Protein AF-A0A9D7FID3-F1 (afdb_monomer_lite)

pLDDT: mean 90.49, std 10.12, range [33.72, 97.88]

Structure (mmCIF, N/CA/C/O backbone):
data_AF-A0A9D7FID3-F1
#
_entry.id   AF-A0A9D7FID3-F1
#
loop_
_atom_site.group_PDB
_atom_site.id
_atom_site.type_symbol
_atom_site.label_atom_id
_atom_site.label_alt_id
_atom_site.label_comp_id
_atom_site.label_asym_id
_atom_site.label_entity_id
_atom_site.label_seq_id
_atom_site.pdbx_PDB_ins_code
_atom_site.Cartn_x
_atom_site.Cartn_y
_atom_site.Cartn_z
_atom_site.occupancy
_atom_site.B_iso_or_equiv
_atom_site.auth_seq_id
_atom_site.auth_comp_id
_atom_site.auth_asym_id
_atom_site.auth_atom_id
_atom_site.pdbx_PDB_model_num
ATOM 1 N N . MET A 1 1 ? -19.907 1.176 6.937 1.00 88.19 1 MET A N 1
ATOM 2 C CA . MET A 1 1 ? -20.546 1.344 8.268 1.00 88.19 1 MET A CA 1
ATOM 3 C C . MET A 1 1 ? -19.634 0.791 9.356 1.00 88.19 1 MET A C 1
ATOM 5 O O . MET A 1 1 ? -18.868 -0.119 9.067 1.00 88.19 1 MET A O 1
ATOM 9 N N . ILE A 1 2 ? -19.713 1.318 10.584 1.00 93.88 2 ILE A N 1
ATOM 10 C CA . ILE A 1 2 ? -18.870 0.913 11.726 1.00 93.88 2 ILE A CA 1
ATOM 11 C C . ILE A 1 2 ? -19.769 0.396 12.854 1.00 93.88 2 ILE A C 1
ATOM 13 O O . ILE A 1 2 ? -20.815 0.978 13.134 1.00 93.88 2 ILE A O 1
ATOM 17 N N . ARG A 1 3 ? -19.373 -0.697 13.516 1.00 94.25 3 ARG A N 1
ATOM 18 C CA . ARG A 1 3 ? -20.108 -1.237 14.672 1.00 94.25 3 ARG A CA 1
ATOM 19 C C . ARG A 1 3 ? -20.071 -0.240 15.835 1.00 94.25 3 ARG A C 1
ATOM 21 O O . ARG A 1 3 ? -18.999 0.238 16.194 1.00 94.25 3 ARG A O 1
ATOM 28 N N . SER A 1 4 ? -21.208 -0.007 16.496 1.00 95.75 4 SER A N 1
ATOM 29 C CA . SER A 1 4 ? -21.293 0.923 17.642 1.00 95.75 4 SER A CA 1
ATOM 30 C C . SER A 1 4 ? -20.294 0.589 18.763 1.00 95.75 4 SER A C 1
ATOM 32 O O . SER A 1 4 ? -19.683 1.487 19.338 1.00 95.75 4 SER A O 1
ATOM 34 N N . ALA A 1 5 ? -20.051 -0.699 19.025 1.00 96.81 5 ALA A N 1
ATOM 35 C CA . ALA A 1 5 ? -19.061 -1.135 20.011 1.00 96.81 5 ALA A CA 1
ATOM 36 C C . ALA A 1 5 ? -17.635 -0.650 19.686 1.00 96.81 5 ALA A C 1
ATOM 38 O O . ALA A 1 5 ? -16.919 -0.227 20.588 1.00 96.81 5 ALA A O 1
ATOM 39 N N . VAL A 1 6 ? -17.244 -0.643 18.405 1.00 96.62 6 VAL A N 1
ATOM 40 C CA . VAL A 1 6 ? -15.930 -0.149 17.950 1.00 96.62 6 VAL A CA 1
ATOM 41 C C . VAL A 1 6 ? -15.841 1.367 18.126 1.00 96.62 6 VAL A C 1
ATOM 43 O O . VAL A 1 6 ? -14.834 1.869 18.619 1.00 96.62 6 VAL A O 1
ATOM 46 N N . VAL A 1 7 ? -16.920 2.091 17.804 1.00 95.94 7 VAL A N 1
ATOM 47 C CA . VAL A 1 7 ? -17.001 3.548 18.015 1.00 95.94 7 VAL A CA 1
ATOM 48 C C . VAL A 1 7 ? -16.785 3.898 19.488 1.00 95.94 7 VAL A C 1
ATOM 50 O O . VAL A 1 7 ? -15.997 4.790 19.792 1.00 95.94 7 VAL A O 1
ATOM 53 N N . LYS A 1 8 ? -17.441 3.175 20.404 1.00 95.81 8 LYS A N 1
ATOM 54 C CA . LYS A 1 8 ? -17.299 3.382 21.853 1.00 95.81 8 LYS A CA 1
ATOM 55 C C . LYS A 1 8 ? -15.904 3.001 22.355 1.00 95.81 8 LYS A C 1
ATOM 57 O O . LYS A 1 8 ? -15.289 3.791 23.059 1.00 95.81 8 LYS A O 1
ATOM 62 N N . LYS A 1 9 ? -15.390 1.833 21.949 1.00 96.12 9 LYS A N 1
ATOM 63 C CA . LYS A 1 9 ? -14.077 1.300 22.360 1.00 96.12 9 LYS A CA 1
ATOM 64 C C . LYS A 1 9 ? -12.930 2.277 22.097 1.00 96.12 9 LYS A C 1
ATOM 66 O O . LYS A 1 9 ? -12.077 2.444 22.958 1.00 96.12 9 LYS A O 1
ATOM 71 N N . TYR A 1 10 ? -12.912 2.915 20.926 1.00 95.12 10 TYR A N 1
ATOM 72 C CA . TYR A 1 10 ? -11.834 3.832 20.531 1.00 95.12 10 TYR A CA 1
ATOM 73 C C . TYR A 1 10 ? -12.188 5.315 20.686 1.00 95.12 10 TYR A C 1
ATOM 75 O O . TYR A 1 10 ? -11.435 6.155 20.198 1.00 95.12 10 TYR A O 1
ATOM 83 N N . ASN A 1 11 ? -13.339 5.638 21.292 1.00 94.75 11 ASN A N 1
ATOM 84 C CA . ASN A 1 11 ? -13.923 6.984 21.289 1.00 94.75 11 ASN A CA 1
ATOM 85 C C . ASN A 1 11 ? -13.810 7.657 19.906 1.00 94.75 11 ASN A C 1
ATOM 87 O O . ASN A 1 11 ? -13.231 8.728 19.738 1.00 94.75 11 ASN A O 1
ATOM 91 N N . LEU A 1 12 ? -14.292 6.953 18.884 1.00 94.75 12 LEU A N 1
ATOM 92 C CA . LEU A 1 12 ? -13.936 7.229 17.501 1.00 94.75 12 LEU A CA 1
ATOM 93 C C . LEU A 1 12 ? -14.435 8.613 17.054 1.00 94.75 12 LEU A C 1
ATOM 95 O O . LEU A 1 12 ? -15.639 8.875 17.055 1.00 94.75 12 LEU A O 1
ATOM 99 N N . ARG A 1 13 ? -13.506 9.485 16.660 1.00 94.75 13 ARG A N 1
ATOM 100 C CA . ARG A 1 13 ? -13.748 10.802 16.057 1.00 94.75 13 ARG A CA 1
ATOM 101 C C . ARG A 1 13 ? -12.785 11.012 14.891 1.00 94.75 13 ARG A C 1
ATOM 103 O O . ARG A 1 13 ? -11.728 10.368 14.849 1.00 94.75 13 ARG A O 1
ATOM 110 N N . TYR A 1 14 ? -13.165 11.889 13.967 1.00 95.38 14 TYR A N 1
ATOM 111 C CA . TYR A 1 14 ? -12.233 12.429 12.982 1.00 95.38 14 TYR A CA 1
ATOM 112 C C . TYR A 1 14 ? -11.182 13.284 13.692 1.00 95.38 14 TYR A C 1
ATOM 114 O O . TYR A 1 14 ? -11.499 13.966 14.666 1.00 95.38 14 TYR A O 1
ATOM 122 N N . SER A 1 15 ? -9.934 13.199 13.237 1.00 92.06 15 SER A N 1
ATOM 123 C CA . SER A 1 15 ? -8.860 14.067 13.720 1.00 92.06 15 SER A CA 1
ATOM 124 C C . SER A 1 15 ? -8.830 15.340 12.878 1.00 92.06 15 SER A C 1
ATOM 126 O O . SER A 1 15 ? -8.848 15.276 11.650 1.00 92.06 15 SER A O 1
ATOM 128 N N . GLU A 1 16 ? -8.751 16.487 13.549 1.00 92.75 16 GLU A N 1
ATOM 129 C CA . GLU A 1 16 ? -8.616 17.800 12.907 1.00 92.75 16 GLU A CA 1
ATOM 130 C C . GLU A 1 16 ? -7.234 17.996 12.254 1.00 92.75 16 GLU A C 1
ATOM 132 O O . GLU A 1 16 ? -7.069 18.870 11.407 1.00 92.75 16 GLU A O 1
ATOM 137 N N . ASP A 1 17 ? -6.255 17.138 12.569 1.00 91.12 17 ASP A N 1
ATOM 138 C CA . ASP A 1 17 ? -4.907 17.187 11.988 1.00 91.12 17 ASP A CA 1
ATOM 139 C C . ASP A 1 17 ? -4.887 16.766 10.508 1.00 91.12 17 ASP A C 1
ATOM 141 O O . ASP A 1 17 ? -3.927 17.071 9.782 1.00 91.12 17 ASP A O 1
ATOM 145 N N . PHE A 1 18 ? -5.941 16.067 10.055 1.00 91.69 18 PHE A N 1
ATOM 146 C CA . PHE A 1 18 ? -6.039 15.463 8.726 1.00 91.69 18 PHE A CA 1
ATOM 147 C C . PHE A 1 18 ? -7.236 15.971 7.897 1.00 91.69 18 PHE A C 1
ATOM 149 O O . PHE A 1 18 ? -8.065 15.166 7.458 1.00 91.69 18 PHE A O 1
ATOM 156 N N . PRO A 1 19 ? -7.310 17.284 7.608 1.00 89.56 19 PRO A N 1
ATOM 157 C CA . PRO A 1 19 ? -8.402 17.849 6.825 1.00 89.56 19 PRO A CA 1
ATOM 158 C C . PRO A 1 19 ? -8.448 17.265 5.405 1.00 89.56 19 PRO A C 1
ATOM 160 O O . PRO A 1 19 ? -7.415 17.058 4.766 1.00 89.56 19 PRO A O 1
ATOM 163 N N . TYR A 1 20 ? -9.654 17.034 4.887 1.00 89.06 20 TYR A N 1
ATOM 164 C CA . TYR A 1 20 ? -9.947 16.463 3.560 1.00 89.06 20 TYR A CA 1
ATOM 165 C C . TYR A 1 20 ? -9.519 15.000 3.337 1.00 89.06 20 TYR A C 1
ATOM 167 O O . TYR A 1 20 ? -9.778 14.440 2.263 1.00 89.06 20 TYR A O 1
ATOM 175 N N . ALA A 1 21 ? -8.873 14.372 4.321 1.00 91.12 21 ALA A N 1
ATOM 176 C CA . ALA A 1 21 ? -8.507 12.958 4.326 1.00 91.12 21 ALA A CA 1
ATOM 177 C C . ALA A 1 21 ? -8.987 12.258 5.611 1.00 91.12 21 ALA A C 1
ATOM 179 O O . ALA A 1 21 ? -8.430 11.232 6.004 1.00 91.12 21 ALA A O 1
ATOM 180 N N . GLU A 1 22 ? -10.027 12.794 6.252 1.00 93.06 22 GLU A N 1
ATOM 181 C CA . GLU A 1 22 ? -10.537 12.348 7.546 1.00 93.06 22 GLU A CA 1
ATOM 182 C C . GLU A 1 22 ? -10.965 10.880 7.493 1.00 93.06 22 GLU A C 1
ATOM 184 O O . GLU A 1 22 ? -10.577 10.083 8.345 1.00 93.06 22 GLU A O 1
ATOM 189 N N . ASP A 1 23 ? -11.702 10.495 6.447 1.00 92.75 23 ASP A N 1
ATOM 190 C CA . ASP A 1 23 ? -12.105 9.105 6.228 1.00 92.75 23 ASP A CA 1
ATOM 191 C C . ASP A 1 23 ? -10.889 8.196 6.031 1.00 92.75 23 ASP A C 1
ATOM 193 O O . ASP A 1 23 ? -10.821 7.107 6.600 1.00 92.75 23 ASP A O 1
ATOM 197 N N . PHE A 1 24 ? -9.903 8.637 5.247 1.00 93.06 24 PHE A N 1
ATOM 198 C CA . PHE A 1 24 ? -8.699 7.850 4.987 1.00 93.06 24 PHE A CA 1
ATOM 199 C C . PHE A 1 24 ? -7.900 7.607 6.272 1.00 93.06 24 PHE A C 1
ATOM 201 O O . PHE A 1 24 ? -7.516 6.466 6.544 1.00 93.06 24 PHE A O 1
ATOM 208 N N . GLU A 1 25 ? -7.698 8.642 7.091 1.00 95.75 25 GLU A N 1
ATOM 209 C CA . GLU A 1 25 ? -7.083 8.518 8.416 1.00 95.75 25 GLU A CA 1
ATOM 210 C C . GLU A 1 25 ? -7.867 7.553 9.299 1.00 95.75 25 GLU A C 1
ATOM 212 O O . GLU A 1 25 ? -7.284 6.618 9.850 1.00 95.75 25 GLU A O 1
ATOM 217 N N . LEU A 1 26 ? -9.187 7.739 9.380 1.00 95.75 26 LEU A N 1
ATOM 218 C CA . LEU A 1 26 ? -10.072 6.973 10.246 1.00 95.75 26 LEU A CA 1
ATOM 219 C C . LEU A 1 26 ? -9.997 5.475 9.943 1.00 95.75 26 LEU A C 1
ATOM 221 O O . LEU A 1 26 ? -9.773 4.658 10.841 1.00 95.75 26 LEU A O 1
ATOM 225 N N . TRP A 1 27 ? -10.175 5.108 8.672 1.00 95.12 27 TRP A N 1
ATOM 226 C CA . TRP A 1 27 ? -10.143 3.713 8.239 1.00 95.12 27 TRP A CA 1
ATOM 227 C C . TRP A 1 27 ? -8.761 3.102 8.431 1.00 95.12 27 TRP A C 1
ATOM 229 O O . TRP A 1 27 ? -8.658 1.976 8.921 1.00 95.12 27 TRP A O 1
ATOM 239 N N . THR A 1 28 ? -7.702 3.852 8.117 1.00 93.75 28 THR A N 1
ATOM 240 C CA . THR A 1 28 ? -6.328 3.384 8.315 1.00 93.75 28 THR A CA 1
ATOM 241 C C . THR A 1 28 ? -6.060 3.137 9.796 1.00 93.75 28 THR A C 1
ATOM 243 O O . THR A 1 28 ? -5.585 2.066 10.165 1.00 93.75 28 THR A O 1
ATOM 246 N N . ARG A 1 29 ? -6.448 4.060 10.679 1.00 94.56 29 ARG A N 1
ATOM 247 C CA . ARG A 1 29 ? -6.284 3.905 12.126 1.00 94.56 29 ARG A CA 1
ATOM 248 C C . ARG A 1 29 ? -7.034 2.705 12.688 1.00 94.56 29 ARG A C 1
ATOM 250 O O . ARG A 1 29 ? -6.486 2.010 13.540 1.00 94.56 29 ARG A O 1
ATOM 257 N N . LEU A 1 30 ? -8.240 2.420 12.202 1.00 94.56 30 LEU A N 1
ATOM 258 C CA . LEU A 1 30 ? -8.982 1.223 12.605 1.00 94.56 30 LEU A CA 1
ATOM 259 C C . LEU A 1 30 ? -8.259 -0.067 12.198 1.00 94.56 30 LEU A C 1
ATOM 261 O O . LEU A 1 30 ? -8.069 -0.937 13.048 1.00 94.56 30 LEU A O 1
ATOM 265 N N . VAL A 1 31 ? -7.794 -0.164 10.946 1.00 91.88 31 VAL A N 1
ATOM 266 C CA . VAL A 1 31 ? -6.995 -1.312 10.471 1.00 91.88 31 VAL A CA 1
ATOM 267 C C . VAL A 1 31 ? -5.746 -1.484 11.331 1.00 91.88 31 VAL A C 1
ATOM 269 O O . VAL A 1 31 ? -5.435 -2.582 11.782 1.00 91.88 31 VAL A O 1
ATOM 272 N N . MET A 1 32 ? -5.054 -0.383 11.612 1.00 91.06 32 MET A N 1
ATOM 273 C CA . MET A 1 32 ? -3.808 -0.390 12.374 1.00 91.06 32 MET A CA 1
ATOM 274 C C . MET A 1 32 ? -4.004 -0.727 13.857 1.00 91.06 32 MET A C 1
ATOM 276 O O . MET A 1 32 ? -3.069 -1.210 14.493 1.00 91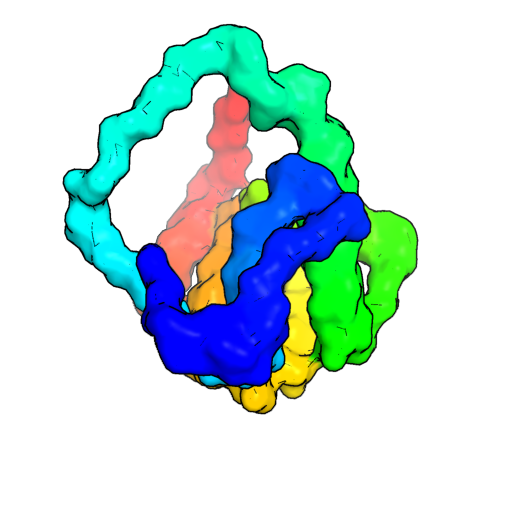.06 32 MET A O 1
ATOM 280 N N . ASN A 1 33 ? -5.223 -0.560 14.376 1.00 91.00 33 ASN A N 1
ATOM 281 C CA . ASN A 1 33 ? -5.652 -1.013 15.700 1.00 91.00 33 ASN A CA 1
ATOM 282 C C . ASN A 1 33 ? -6.206 -2.454 15.711 1.00 91.00 33 ASN A C 1
ATOM 284 O O . ASN A 1 33 ? -6.715 -2.901 16.741 1.00 91.00 33 ASN A O 1
ATOM 288 N N . GLY A 1 34 ? -6.111 -3.178 14.590 1.00 89.44 34 GLY A N 1
ATOM 289 C CA . GLY A 1 34 ? -6.495 -4.587 14.469 1.00 89.44 34 GLY A CA 1
ATOM 290 C C . GLY A 1 34 ? -7.971 -4.832 14.146 1.00 89.44 34 GLY A C 1
ATOM 291 O O . GLY A 1 34 ? -8.413 -5.983 14.154 1.00 89.44 34 GLY A O 1
ATOM 292 N N . GLU A 1 35 ? -8.749 -3.786 13.855 1.00 93.06 35 GLU A N 1
ATOM 293 C CA . GLU A 1 35 ? -10.139 -3.956 13.437 1.00 93.06 35 GLU A CA 1
ATOM 294 C C . GLU A 1 35 ? -10.207 -4.484 11.997 1.00 93.06 35 GLU A C 1
ATOM 296 O O . GLU A 1 35 ? -9.465 -4.066 11.105 1.00 93.06 35 GLU A O 1
ATOM 301 N N . LYS A 1 36 ? -11.118 -5.432 11.758 1.00 90.25 36 LYS A N 1
ATOM 302 C CA . LYS A 1 36 ? -11.290 -6.061 10.444 1.00 90.25 36 LYS A CA 1
ATOM 303 C C . LYS A 1 36 ? -12.252 -5.247 9.590 1.00 90.25 36 LYS A C 1
ATOM 305 O O . LYS A 1 36 ? -13.383 -4.986 10.000 1.00 90.25 36 LYS A O 1
ATOM 310 N N . LEU A 1 37 ? -11.816 -4.907 8.383 1.00 91.06 37 LEU A N 1
ATOM 311 C CA . LEU A 1 37 ? -12.620 -4.210 7.384 1.00 91.06 37 LEU A CA 1
ATOM 312 C C . LEU A 1 37 ? -12.989 -5.172 6.252 1.00 91.06 37 LEU A C 1
ATOM 314 O O . LEU A 1 37 ? -12.223 -6.073 5.908 1.00 91.06 37 LEU A O 1
ATOM 318 N N . ALA A 1 38 ? -14.162 -4.962 5.665 1.00 90.94 38 ALA A N 1
ATOM 319 C CA . ALA A 1 38 ? -14.616 -5.671 4.479 1.00 90.94 38 ALA A CA 1
ATOM 320 C C . ALA A 1 38 ? -15.424 -4.716 3.598 1.00 90.94 38 ALA A C 1
ATOM 322 O O . ALA A 1 38 ? -16.220 -3.923 4.106 1.00 90.94 38 ALA A O 1
ATOM 323 N N . ASN A 1 39 ? -15.225 -4.817 2.286 1.00 91.56 39 ASN A N 1
ATOM 324 C CA . ASN A 1 39 ? -16.072 -4.138 1.314 1.00 91.56 39 ASN A CA 1
ATOM 325 C C . ASN A 1 39 ? -17.330 -4.976 1.079 1.00 91.56 39 ASN A C 1
ATOM 327 O O . ASN A 1 39 ? -17.238 -6.195 0.926 1.00 91.56 39 ASN A O 1
ATOM 331 N N . VAL A 1 40 ? -18.488 -4.321 1.025 1.00 92.88 40 VAL A N 1
ATOM 332 C CA . VAL A 1 40 ? -19.728 -4.951 0.563 1.00 92.88 40 VAL A CA 1
ATOM 333 C C . VAL A 1 40 ? -19.716 -4.906 -0.967 1.00 92.88 40 VAL A C 1
ATOM 335 O O . VAL A 1 40 ? -19.557 -3.815 -1.515 1.00 92.88 40 VAL A O 1
ATOM 338 N N . PRO A 1 41 ? -19.822 -6.045 -1.673 1.00 92.56 41 PRO A N 1
ATOM 339 C CA . PRO A 1 41 ? -19.686 -6.104 -3.128 1.00 92.56 41 PRO A CA 1
ATOM 340 C C . PRO A 1 41 ? -20.975 -5.678 -3.855 1.00 92.56 41 PRO A C 1
ATOM 342 O O . PRO A 1 41 ? -21.370 -6.295 -4.839 1.00 92.56 41 PRO A O 1
ATOM 345 N N . GLU A 1 42 ? -21.637 -4.632 -3.364 1.00 94.19 42 GLU A N 1
ATOM 346 C CA . GLU A 1 42 ? -22.906 -4.116 -3.876 1.00 94.19 42 GLU A CA 1
ATOM 347 C C . GLU A 1 42 ? -22.817 -2.597 -4.052 1.00 94.19 42 GLU A C 1
ATOM 349 O O . GLU A 1 42 ? -22.159 -1.896 -3.276 1.00 94.19 42 GLU A O 1
ATOM 354 N N . PHE A 1 43 ? -23.494 -2.072 -5.072 1.00 91.38 43 PHE A N 1
ATOM 355 C CA . PHE A 1 43 ? -23.601 -0.633 -5.297 1.00 91.38 43 PHE A CA 1
ATOM 356 C C . PHE A 1 43 ? -24.678 -0.058 -4.372 1.00 91.38 43 PHE A C 1
ATOM 358 O O . PHE A 1 43 ? -25.865 -0.160 -4.656 1.00 91.38 43 PHE A O 1
ATOM 365 N N . LEU A 1 44 ? -24.254 0.513 -3.242 1.00 92.25 44 LEU A N 1
ATOM 366 C CA . LEU A 1 44 ? -25.152 0.989 -2.176 1.00 92.25 44 LEU A CA 1
ATOM 367 C C . LEU A 1 44 ? -25.237 2.519 -2.065 1.00 92.25 44 LEU A C 1
ATOM 369 O O . LEU A 1 44 ? -25.822 3.031 -1.112 1.00 92.25 44 LEU A O 1
ATOM 373 N N . LEU A 1 45 ? -24.602 3.259 -2.977 1.00 89.31 45 LEU A N 1
ATOM 374 C CA . LEU A 1 45 ? -24.500 4.713 -2.894 1.00 89.31 45 LEU A CA 1
ATOM 375 C C . LEU A 1 45 ? -24.606 5.357 -4.277 1.00 89.31 45 LEU A C 1
ATOM 377 O O . LEU A 1 45 ? -23.767 5.100 -5.138 1.00 89.31 45 LEU A O 1
ATOM 381 N N . ASP A 1 46 ? -25.551 6.282 -4.422 1.00 89.94 46 ASP A N 1
ATOM 382 C CA . ASP A 1 46 ? -25.584 7.242 -5.523 1.00 89.94 46 ASP A CA 1
ATOM 383 C C . ASP A 1 46 ? -24.846 8.517 -5.104 1.00 89.94 46 ASP A C 1
ATOM 385 O O . ASP A 1 46 ? -25.341 9.334 -4.322 1.00 89.94 46 ASP A O 1
ATOM 389 N N . TYR A 1 47 ? -23.616 8.681 -5.595 1.00 87.06 47 TYR A N 1
ATOM 390 C CA . TYR A 1 47 ? -22.786 9.839 -5.274 1.00 87.06 47 TYR A CA 1
ATOM 391 C C . TYR A 1 47 ? -23.005 10.975 -6.279 1.00 87.06 47 TYR A C 1
ATOM 393 O O . TYR A 1 47 ? -22.863 10.797 -7.488 1.00 87.06 47 TYR A O 1
ATOM 401 N N . ARG A 1 48 ? -23.306 12.180 -5.782 1.00 88.19 48 ARG A N 1
ATOM 402 C CA . ARG A 1 48 ? -23.432 13.383 -6.618 1.00 88.19 48 ARG A CA 1
ATOM 403 C C . ARG A 1 48 ? -22.049 13.915 -6.977 1.00 88.19 48 ARG A C 1
ATOM 405 O O . ARG A 1 48 ? -21.238 14.113 -6.083 1.00 88.19 48 ARG A O 1
ATOM 412 N N . VAL A 1 49 ? -21.818 14.241 -8.247 1.00 83.25 49 VAL A N 1
ATOM 413 C CA . VAL A 1 49 ? -20.591 14.900 -8.731 1.00 83.25 49 VAL A CA 1
ATOM 414 C C . VAL A 1 49 ? -20.942 16.291 -9.263 1.00 83.25 49 VAL A C 1
ATOM 416 O O . VAL A 1 49 ? -21.885 16.431 -10.038 1.00 83.25 49 VAL A O 1
ATOM 419 N N . HIS A 1 50 ? -20.220 17.332 -8.836 1.00 82.88 50 HIS A N 1
ATOM 420 C CA . HIS A 1 50 ? -20.398 18.708 -9.324 1.00 82.88 50 HIS A CA 1
ATOM 421 C C . HIS A 1 50 ? -19.074 19.489 -9.300 1.00 82.88 50 HIS A C 1
ATOM 423 O O . HIS A 1 50 ? -18.173 19.168 -8.531 1.00 82.88 50 HIS A O 1
ATOM 429 N N . GLN A 1 51 ? -18.954 20.543 -10.116 1.00 72.88 51 GLN A N 1
ATOM 430 C CA . GLN A 1 51 ? -17.693 21.293 -10.286 1.00 72.88 51 GLN A CA 1
ATOM 431 C C . GLN A 1 51 ? -17.213 22.018 -9.015 1.00 72.88 51 GLN A C 1
ATOM 433 O O . GLN A 1 51 ? -16.021 22.206 -8.812 1.00 72.88 51 GLN A O 1
ATOM 438 N N . GLY A 1 52 ? -18.134 22.388 -8.122 1.00 73.19 52 GLY A N 1
ATOM 439 C CA . GLY A 1 52 ? -17.807 22.981 -6.819 1.00 73.19 52 GLY A CA 1
ATOM 440 C C . GLY A 1 52 ? -17.334 21.988 -5.750 1.00 73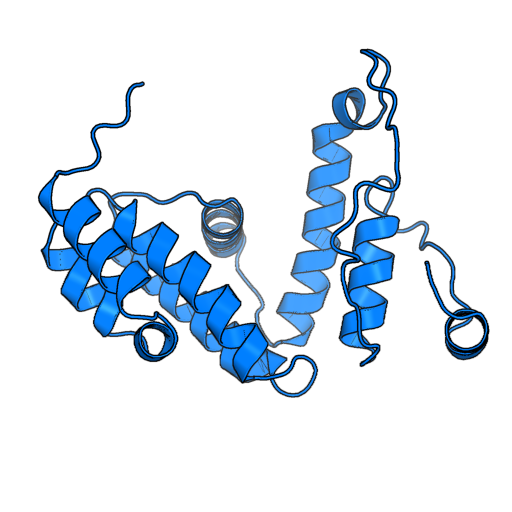.19 52 GLY A C 1
ATOM 441 O O . GLY A 1 52 ? -17.302 22.347 -4.577 1.00 73.19 52 GLY A O 1
ATOM 442 N N . GLN A 1 53 ? -17.050 20.726 -6.092 1.00 76.31 53 GLN A N 1
ATOM 443 C CA . GLN A 1 53 ? -16.617 19.752 -5.096 1.00 76.31 53 GLN A CA 1
ATOM 444 C C . GLN A 1 53 ? -15.248 20.116 -4.529 1.00 76.31 53 GLN A C 1
ATOM 446 O O . GLN A 1 53 ? -14.257 20.242 -5.247 1.00 76.31 53 GLN A O 1
ATOM 451 N N . ILE A 1 54 ? -15.194 20.185 -3.202 1.00 66.94 54 ILE A N 1
ATOM 452 C CA . ILE A 1 54 ? -13.996 20.481 -2.411 1.00 66.94 54 ILE A CA 1
ATOM 453 C C . ILE A 1 54 ? -12.813 19.581 -2.807 1.00 66.94 54 ILE A C 1
ATOM 455 O O . ILE A 1 54 ? -11.675 20.038 -2.823 1.00 66.94 54 ILE A O 1
ATOM 459 N N . THR A 1 55 ? -13.076 18.332 -3.216 1.00 63.59 55 THR A N 1
ATOM 460 C CA . THR A 1 55 ? -12.032 17.399 -3.681 1.00 63.59 55 THR A CA 1
ATOM 461 C C . THR A 1 55 ? -11.263 17.917 -4.906 1.00 63.59 55 THR A C 1
ATOM 463 O O . THR A 1 55 ? -10.081 17.613 -5.024 1.00 63.59 55 THR A O 1
ATOM 466 N N . GLN A 1 56 ? -11.884 18.711 -5.788 1.00 64.69 56 GLN A N 1
ATOM 467 C CA . GLN A 1 56 ? -11.192 19.328 -6.929 1.00 64.69 56 GLN A CA 1
ATOM 468 C C . GLN A 1 56 ? -10.497 20.639 -6.540 1.00 64.69 56 GLN A C 1
ATOM 470 O O . GLN A 1 56 ? -9.393 20.907 -6.995 1.00 64.69 56 GLN A O 1
ATOM 475 N N . GLN A 1 57 ? -11.105 21.439 -5.659 1.00 70.25 57 GLN A N 1
ATOM 476 C CA . GLN A 1 57 ? -10.563 22.747 -5.264 1.00 70.25 57 GLN A CA 1
ATOM 477 C C . GLN A 1 57 ? -9.406 22.664 -4.255 1.00 70.25 57 GLN A C 1
ATOM 479 O O . GLN A 1 57 ? -8.611 23.593 -4.148 1.00 70.25 57 GLN A O 1
ATOM 484 N N . LYS A 1 58 ? -9.331 21.578 -3.478 1.00 77.75 58 LYS A N 1
ATOM 485 C CA . LYS A 1 58 ? -8.344 21.364 -2.405 1.00 77.75 58 LYS A CA 1
ATOM 486 C C . LYS A 1 58 ? -7.484 20.125 -2.646 1.00 77.75 58 LYS A C 1
ATOM 488 O O . LYS A 1 58 ? -7.002 19.525 -1.689 1.00 77.75 58 LYS A O 1
ATOM 493 N N . TYR A 1 59 ? -7.302 19.742 -3.909 1.00 77.25 59 TYR A N 1
ATOM 494 C CA . TYR A 1 59 ? -6.578 18.530 -4.292 1.00 77.25 59 TYR A CA 1
ATOM 495 C C . TYR A 1 59 ? -5.189 18.445 -3.638 1.00 77.25 59 TYR A C 1
ATOM 497 O O . TYR A 1 59 ? -4.901 17.463 -2.959 1.00 77.25 59 TYR A O 1
ATOM 505 N N . ASP A 1 60 ? -4.383 19.506 -3.738 1.00 80.75 60 ASP A N 1
ATOM 506 C CA . ASP A 1 60 ? -3.016 19.518 -3.196 1.00 80.75 60 ASP A CA 1
ATOM 507 C C . ASP A 1 60 ? -2.985 19.352 -1.669 1.00 80.75 60 ASP A C 1
ATOM 509 O O . ASP A 1 60 ? -2.142 18.644 -1.121 1.00 80.75 60 ASP A O 1
ATOM 513 N N . LEU A 1 61 ? -3.937 19.973 -0.964 1.00 82.19 61 LEU A N 1
ATOM 514 C CA . LEU A 1 61 ? -4.035 19.885 0.495 1.00 82.19 61 LEU A CA 1
ATOM 515 C C . LEU A 1 61 ? -4.564 18.522 0.960 1.00 82.19 61 LEU A C 1
ATOM 517 O O . LEU A 1 61 ? -4.142 18.005 1.996 1.00 82.19 61 LEU A O 1
ATOM 521 N N . LYS A 1 62 ? -5.472 17.920 0.189 1.00 83.19 62 LYS A N 1
ATOM 522 C CA . LYS A 1 62 ? -5.939 16.552 0.413 1.00 83.19 62 LYS A CA 1
ATOM 523 C C . LYS A 1 62 ? -4.799 15.556 0.232 1.00 83.19 62 LYS A C 1
ATOM 525 O O . LYS A 1 62 ? -4.638 14.665 1.064 1.00 83.19 62 LYS A O 1
ATOM 530 N N . GLU A 1 63 ? -4.012 15.714 -0.828 1.00 85.25 63 GLU A N 1
ATOM 531 C CA . GLU A 1 63 ? -2.917 14.798 -1.130 1.00 85.25 63 GLU A CA 1
ATOM 532 C C . GLU A 1 63 ? -1.797 14.904 -0.095 1.00 85.25 63 GLU A C 1
ATOM 534 O O . GLU A 1 63 ? -1.422 13.888 0.485 1.00 85.25 63 GLU A O 1
ATOM 539 N N . SER A 1 64 ? -1.359 16.117 0.256 1.00 87.94 64 SER A N 1
ATOM 540 C CA . SER A 1 64 ? -0.354 16.309 1.314 1.00 87.94 64 SER A CA 1
ATOM 541 C C . SER A 1 64 ? -0.826 15.787 2.675 1.00 87.94 64 SER A C 1
ATOM 543 O O . SER A 1 64 ? -0.052 15.256 3.471 1.00 87.94 64 SER A O 1
ATOM 545 N N . THR A 1 65 ? -2.126 15.869 2.959 1.00 90.44 65 THR A N 1
ATOM 546 C CA . THR A 1 65 ? -2.692 15.296 4.182 1.00 90.44 65 THR A CA 1
ATOM 547 C C . THR A 1 65 ? -2.712 13.772 4.154 1.00 90.44 65 THR A C 1
ATOM 549 O O . THR A 1 65 ? -2.355 13.131 5.144 1.00 90.44 65 THR A O 1
ATOM 552 N N . ARG A 1 66 ? -3.082 13.177 3.018 1.00 90.75 66 ARG A N 1
ATOM 553 C CA . ARG A 1 66 ? -3.023 11.728 2.810 1.00 90.75 66 ARG A CA 1
ATOM 554 C C . ARG A 1 66 ? -1.592 11.212 2.970 1.00 90.75 66 ARG A C 1
ATOM 556 O O . ARG A 1 66 ? -1.387 10.181 3.608 1.00 90.75 66 ARG A O 1
ATOM 563 N N . GLU A 1 67 ? -0.613 11.939 2.441 1.00 91.56 67 GLU A N 1
ATOM 564 C CA . GLU A 1 67 ? 0.811 11.629 2.580 1.00 91.56 67 GLU A CA 1
ATOM 565 C C . GLU A 1 67 ? 1.254 11.577 4.040 1.00 91.56 67 GLU A C 1
ATOM 567 O O . GLU A 1 67 ? 1.872 10.591 4.432 1.00 91.56 67 GLU A O 1
ATOM 572 N N . ARG A 1 68 ? 0.845 12.542 4.874 1.00 93.31 68 ARG A N 1
ATOM 573 C CA . ARG A 1 68 ? 1.143 12.527 6.319 1.00 93.31 68 ARG A CA 1
ATOM 574 C C . ARG A 1 68 ? 0.607 11.275 7.021 1.00 93.31 68 ARG A C 1
ATOM 576 O O . ARG A 1 68 ? 1.263 10.731 7.909 1.00 93.31 68 ARG A O 1
ATOM 583 N N . VAL A 1 69 ? -0.573 10.780 6.627 1.00 94.62 69 VAL A N 1
ATOM 584 C CA . VAL A 1 69 ? -1.113 9.514 7.161 1.00 94.62 69 VAL A CA 1
ATOM 585 C C . VAL A 1 69 ? -0.225 8.336 6.749 1.00 94.62 69 VAL A C 1
ATOM 587 O O . VAL A 1 69 ? 0.095 7.486 7.579 1.00 94.62 69 VAL A O 1
ATOM 590 N N . VAL A 1 70 ? 0.193 8.282 5.482 1.00 93.50 70 VAL A N 1
ATOM 591 C CA . VAL A 1 70 ? 1.074 7.219 4.974 1.00 93.50 70 VAL A CA 1
ATOM 592 C C . VAL A 1 70 ? 2.433 7.260 5.676 1.00 93.50 70 VAL A C 1
ATOM 594 O O . VAL A 1 70 ? 2.896 6.227 6.158 1.00 93.50 70 VAL A O 1
ATOM 597 N N . GLU A 1 71 ? 3.036 8.440 5.802 1.00 93.44 71 GLU A N 1
ATOM 598 C CA . GLU A 1 71 ? 4.335 8.660 6.441 1.00 93.44 71 GLU A CA 1
ATOM 599 C C . GLU A 1 71 ? 4.324 8.221 7.907 1.00 93.44 71 GLU A C 1
ATOM 601 O O . GLU A 1 71 ? 5.214 7.488 8.346 1.00 93.44 71 GLU A O 1
ATOM 606 N N . LYS A 1 72 ? 3.268 8.581 8.648 1.00 93.06 72 LYS A N 1
ATOM 607 C CA . LYS A 1 72 ? 3.042 8.141 10.032 1.00 93.06 72 LYS A CA 1
ATOM 608 C C . LYS A 1 72 ? 3.110 6.620 10.158 1.00 93.06 72 LYS A C 1
ATOM 610 O O . LYS A 1 72 ? 3.761 6.098 11.067 1.00 93.06 72 LYS A O 1
ATOM 615 N N . TYR A 1 73 ? 2.441 5.889 9.266 1.00 92.25 73 TYR A N 1
ATOM 616 C CA . TYR A 1 73 ? 2.401 4.432 9.358 1.00 92.25 73 TYR A CA 1
ATOM 617 C C . TYR A 1 73 ? 3.655 3.754 8.812 1.00 92.25 73 TYR A C 1
ATOM 619 O O . TYR A 1 73 ? 4.103 2.795 9.438 1.00 92.25 73 TYR A O 1
ATOM 627 N N . LEU A 1 74 ? 4.272 4.274 7.749 1.00 92.25 74 LEU A N 1
ATOM 628 C CA . LEU A 1 74 ? 5.585 3.811 7.288 1.00 92.25 74 LEU A CA 1
ATOM 629 C C . LEU A 1 74 ? 6.652 3.983 8.372 1.00 92.25 74 LEU A C 1
ATOM 631 O O . LEU A 1 74 ? 7.371 3.033 8.678 1.00 92.25 74 LEU A O 1
ATOM 635 N N . SER A 1 75 ? 6.662 5.129 9.050 1.00 92.50 75 SER A N 1
ATOM 636 C CA . SER A 1 75 ? 7.545 5.372 10.193 1.00 92.50 75 SER A CA 1
ATOM 637 C C . SER A 1 75 ? 7.294 4.363 11.318 1.00 92.50 75 SER A C 1
ATOM 639 O O . SER A 1 75 ? 8.232 3.794 11.871 1.00 92.50 75 SER A O 1
ATOM 641 N N . SER A 1 76 ? 6.026 4.034 11.602 1.00 89.94 76 SER A N 1
ATOM 642 C CA . SER A 1 76 ? 5.667 2.991 12.580 1.00 89.94 76 SER A CA 1
ATOM 643 C C . SER A 1 76 ? 6.090 1.569 12.176 1.00 89.94 76 SER A C 1
ATOM 645 O O . SER A 1 76 ? 6.072 0.666 13.012 1.00 89.94 76 SER A O 1
ATOM 647 N N . PHE A 1 77 ? 6.435 1.369 10.903 1.00 88.56 77 PHE A N 1
ATOM 648 C CA . PHE A 1 77 ? 6.996 0.143 10.340 1.00 88.56 77 PHE A CA 1
ATOM 649 C C . PHE A 1 77 ? 8.530 0.189 10.240 1.00 88.56 77 PHE A C 1
ATOM 651 O O . PHE A 1 77 ? 9.130 -0.698 9.635 1.00 88.56 77 PHE A O 1
ATOM 658 N N . GLY A 1 78 ? 9.176 1.204 10.822 1.00 88.38 78 GLY A N 1
ATOM 659 C CA . GLY A 1 78 ? 10.629 1.374 10.781 1.00 88.38 78 GLY A CA 1
ATOM 660 C C . GLY A 1 78 ? 11.153 1.921 9.452 1.00 88.38 78 GLY A C 1
ATOM 661 O O . GLY A 1 78 ? 12.350 1.837 9.192 1.00 88.38 78 GLY A O 1
ATOM 662 N N . MET A 1 79 ? 10.280 2.468 8.601 1.00 90.88 79 MET A N 1
ATOM 663 C CA . MET A 1 79 ? 10.666 3.100 7.342 1.00 90.88 79 MET A CA 1
ATOM 664 C C . MET A 1 79 ? 10.644 4.615 7.489 1.00 90.88 79 MET A C 1
ATOM 666 O O . MET A 1 79 ? 9.585 5.235 7.420 1.00 90.88 79 MET A O 1
ATOM 670 N N . VAL A 1 80 ? 11.828 5.194 7.661 1.00 92.06 80 VAL A N 1
ATOM 671 C CA . VAL A 1 80 ? 12.051 6.638 7.559 1.00 92.06 80 VAL A CA 1
ATOM 672 C C . VAL A 1 80 ? 12.745 6.879 6.227 1.00 92.06 80 VAL A C 1
ATOM 674 O O . VAL A 1 80 ? 13.839 6.366 6.009 1.00 92.06 80 VAL A O 1
ATOM 677 N N . LEU A 1 81 ? 12.069 7.584 5.325 1.00 92.81 81 LEU A N 1
ATOM 678 C CA . LEU A 1 81 ? 12.529 7.819 3.959 1.00 92.81 81 LEU A CA 1
ATOM 679 C C . LEU A 1 81 ? 13.108 9.232 3.844 1.00 92.81 81 LEU A C 1
ATOM 681 O O . LEU A 1 81 ? 12.556 10.172 4.419 1.00 92.81 81 LEU A O 1
ATOM 685 N N . SER A 1 82 ? 14.192 9.399 3.083 1.00 94.38 82 SER A N 1
ATOM 686 C CA . SER A 1 82 ? 14.638 10.732 2.662 1.00 94.38 82 SER A CA 1
ATOM 687 C C . SER A 1 82 ? 13.593 11.397 1.757 1.00 94.38 82 SER A C 1
ATOM 689 O O . SER A 1 82 ? 12.661 10.755 1.267 1.00 94.38 82 SER A O 1
ATOM 691 N N . LYS A 1 83 ? 13.757 12.693 1.475 1.00 92.56 83 LYS A N 1
ATOM 692 C CA . LYS A 1 83 ? 12.871 13.416 0.550 1.00 92.56 83 LYS A CA 1
ATOM 693 C C . LYS A 1 83 ? 12.861 12.783 -0.848 1.00 92.56 83 LYS A C 1
ATOM 695 O O . LYS A 1 83 ? 11.816 12.699 -1.491 1.00 92.56 83 LYS A O 1
ATOM 700 N N . GLU A 1 84 ? 14.020 12.332 -1.313 1.00 91.88 84 GLU A N 1
ATOM 701 C CA . GLU A 1 84 ? 14.202 11.678 -2.608 1.00 91.88 84 GLU A CA 1
ATOM 702 C C . GLU A 1 84 ? 13.551 10.291 -2.608 1.00 91.88 84 GLU A C 1
ATOM 704 O O . GLU A 1 84 ? 12.771 9.980 -3.507 1.00 91.88 84 GLU A O 1
ATOM 709 N N . GLU A 1 85 ? 13.801 9.489 -1.568 1.00 94.12 85 GLU A N 1
ATOM 710 C CA . GLU A 1 85 ? 13.178 8.171 -1.403 1.00 94.12 85 GLU A CA 1
ATOM 711 C C . GLU A 1 85 ? 11.650 8.273 -1.303 1.00 94.12 85 GLU A C 1
ATOM 713 O O . GLU A 1 85 ? 10.929 7.457 -1.880 1.00 94.12 85 GLU A O 1
ATOM 718 N N . TRP A 1 86 ? 11.141 9.304 -0.620 1.00 94.12 86 TRP A N 1
ATOM 719 C CA . TRP A 1 86 ? 9.711 9.585 -0.537 1.00 94.12 86 TRP A CA 1
ATOM 720 C C . TRP A 1 86 ? 9.111 9.852 -1.914 1.00 94.12 86 TRP A C 1
ATOM 722 O O . TRP A 1 86 ? 8.072 9.285 -2.248 1.00 94.12 86 TRP A O 1
ATOM 732 N N . ALA A 1 87 ? 9.771 10.665 -2.743 1.00 92.75 87 ALA A N 1
ATOM 733 C CA . ALA A 1 87 ? 9.307 10.945 -4.098 1.00 92.75 87 ALA A CA 1
ATOM 734 C C . ALA A 1 87 ? 9.240 9.666 -4.953 1.00 92.75 87 ALA A C 1
ATOM 736 O O . ALA A 1 87 ? 8.269 9.461 -5.687 1.00 92.75 87 ALA A O 1
ATOM 737 N N . GLU A 1 88 ? 10.227 8.771 -4.833 1.00 94.25 88 GLU A N 1
ATOM 738 C CA . GLU A 1 88 ? 10.218 7.479 -5.530 1.00 94.25 88 GLU A CA 1
ATOM 739 C C . GLU A 1 88 ? 9.117 6.546 -5.021 1.00 94.25 88 GLU A C 1
ATOM 741 O O . GLU A 1 88 ? 8.378 5.959 -5.820 1.00 94.25 88 GLU A O 1
ATOM 746 N N . PHE A 1 89 ? 8.976 6.436 -3.699 1.00 94.69 89 PHE A N 1
ATOM 747 C CA . PHE A 1 89 ? 7.929 5.643 -3.070 1.00 94.69 89 PHE A CA 1
ATOM 748 C C . PHE A 1 89 ? 6.540 6.146 -3.470 1.00 94.69 89 PHE A C 1
ATOM 750 O O . PHE A 1 89 ? 5.689 5.358 -3.886 1.00 94.69 89 PHE A O 1
ATOM 757 N N . HIS A 1 90 ? 6.319 7.458 -3.400 1.00 92.06 90 HIS A N 1
ATOM 758 C CA . HIS A 1 90 ? 5.069 8.097 -3.778 1.00 92.06 90 HIS A CA 1
ATOM 759 C C . HIS A 1 90 ? 4.739 7.822 -5.253 1.00 92.06 90 HIS A C 1
ATOM 761 O O . HIS A 1 90 ? 3.640 7.348 -5.556 1.00 92.06 90 HIS A O 1
ATOM 767 N N . TRP A 1 91 ? 5.704 8.015 -6.162 1.00 93.38 91 TRP A N 1
ATOM 768 C CA . TRP A 1 91 ? 5.560 7.715 -7.592 1.00 93.38 91 TRP A CA 1
ATOM 769 C C . TRP A 1 91 ? 5.106 6.268 -7.830 1.00 93.38 91 TRP A C 1
ATOM 771 O O . TRP A 1 91 ? 4.119 6.017 -8.529 1.00 93.38 91 TRP A O 1
ATOM 781 N N . MET A 1 92 ? 5.783 5.316 -7.188 1.00 94.31 92 MET A N 1
ATOM 782 C CA . MET A 1 92 ? 5.450 3.894 -7.238 1.00 94.31 92 MET A CA 1
ATOM 783 C C . MET A 1 92 ? 4.054 3.602 -6.657 1.00 94.31 92 MET A C 1
ATOM 785 O O . MET A 1 92 ? 3.264 2.880 -7.272 1.00 94.31 92 MET A O 1
ATOM 789 N N . SER A 1 93 ? 3.726 4.165 -5.491 1.00 91.25 93 SER A N 1
ATOM 790 C CA . SER A 1 93 ? 2.459 3.931 -4.780 1.00 91.25 93 SER A CA 1
ATOM 791 C C . SER A 1 93 ? 1.236 4.432 -5.559 1.00 91.25 93 SER A C 1
ATOM 793 O O . SER A 1 93 ? 0.162 3.837 -5.477 1.00 91.25 93 SER A O 1
ATOM 795 N N . ASN A 1 94 ? 1.433 5.441 -6.413 1.00 89.50 94 ASN A N 1
ATOM 796 C CA . ASN A 1 94 ? 0.449 5.939 -7.374 1.00 89.50 94 ASN A CA 1
ATOM 797 C C . ASN A 1 94 ? 0.407 5.128 -8.685 1.00 89.50 94 ASN A C 1
ATOM 799 O O . ASN A 1 94 ? -0.151 5.563 -9.694 1.00 89.50 94 ASN A O 1
ATOM 803 N N . GLY A 1 95 ? 0.998 3.930 -8.691 1.00 87.75 95 GLY A N 1
ATOM 804 C CA . GLY A 1 95 ? 0.952 2.991 -9.809 1.00 87.75 95 GLY A CA 1
ATOM 805 C C . GLY A 1 95 ? 1.825 3.394 -10.997 1.00 87.75 95 GLY A C 1
ATOM 806 O O . GLY A 1 95 ? 1.595 2.915 -12.113 1.00 87.75 95 GLY A O 1
ATOM 807 N N . ARG A 1 96 ? 2.809 4.278 -10.797 1.00 91.69 96 ARG A N 1
ATOM 808 C CA . ARG A 1 96 ? 3.750 4.693 -11.842 1.00 91.69 96 ARG A CA 1
ATOM 809 C C . ARG A 1 96 ? 5.031 3.854 -11.797 1.00 91.69 96 ARG A C 1
ATOM 811 O O . ARG A 1 96 ? 5.375 3.238 -10.796 1.00 91.69 96 ARG A O 1
ATOM 818 N N . SER A 1 97 ? 5.732 3.828 -12.925 1.00 94.44 97 SER A N 1
ATOM 819 C CA . SER A 1 97 ? 7.033 3.175 -13.091 1.00 94.44 97 SER A CA 1
ATOM 820 C C . SER A 1 97 ? 7.900 3.999 -14.048 1.00 94.44 97 SER A C 1
ATOM 822 O O . SER A 1 97 ? 7.381 4.914 -14.703 1.00 94.44 97 SER A O 1
ATOM 824 N N . LYS A 1 98 ? 9.203 3.708 -14.097 1.00 94.00 98 LYS A N 1
ATOM 825 C CA . LYS A 1 98 ? 10.198 4.354 -14.966 1.00 94.00 98 LYS A CA 1
ATOM 826 C C . LYS A 1 98 ? 11.247 3.340 -15.435 1.00 94.00 98 LYS A C 1
ATOM 828 O O . LYS A 1 98 ? 11.486 2.342 -14.755 1.00 94.00 98 LYS A O 1
ATOM 833 N N . ALA A 1 99 ? 11.871 3.617 -16.579 1.00 94.38 99 ALA A N 1
ATOM 834 C CA . ALA A 1 99 ? 12.912 2.778 -17.171 1.00 94.38 99 ALA A CA 1
ATOM 835 C C . ALA A 1 99 ? 14.251 2.975 -16.449 1.00 94.38 99 ALA A C 1
ATOM 837 O O . ALA A 1 99 ? 15.159 3.621 -16.961 1.00 94.38 99 ALA A O 1
ATOM 838 N N . ASN A 1 100 ? 14.341 2.480 -15.216 1.00 95.69 100 ASN A N 1
ATOM 839 C CA . ASN A 1 100 ? 15.514 2.622 -14.363 1.00 95.69 100 ASN A CA 1
ATOM 840 C C . ASN A 1 100 ? 15.608 1.423 -13.400 1.00 95.69 100 ASN A C 1
ATOM 842 O O . ASN A 1 100 ? 14.641 1.119 -12.698 1.00 95.69 100 ASN A O 1
ATOM 846 N N . VAL A 1 101 ? 16.745 0.724 -13.401 1.00 96.12 101 VAL A N 1
ATOM 847 C CA . VAL A 1 101 ? 16.941 -0.519 -12.634 1.00 96.12 101 VAL A CA 1
ATOM 848 C C . VAL A 1 101 ? 17.102 -0.229 -11.144 1.00 96.12 101 VAL A C 1
ATOM 850 O O . VAL A 1 101 ? 16.519 -0.933 -10.319 1.00 96.12 101 VAL A O 1
ATOM 853 N N . GLU A 1 102 ? 17.834 0.824 -10.791 1.00 96.25 102 GLU A N 1
ATOM 854 C CA . GLU A 1 102 ? 18.049 1.257 -9.409 1.00 96.25 102 GLU A CA 1
ATOM 855 C C . GLU A 1 102 ? 16.712 1.540 -8.721 1.00 96.25 102 GLU A C 1
ATOM 857 O O . GLU A 1 102 ? 16.457 1.056 -7.623 1.00 96.25 102 GLU A O 1
ATOM 862 N N . PHE A 1 103 ? 15.797 2.206 -9.419 1.00 96.31 103 PHE A N 1
ATOM 863 C CA . PHE A 1 103 ? 14.440 2.457 -8.957 1.00 96.31 103 PHE A CA 1
ATOM 864 C C . PHE A 1 103 ? 13.637 1.180 -8.732 1.00 96.31 103 PHE A C 1
ATOM 866 O O . PHE A 1 103 ? 12.914 1.090 -7.740 1.00 96.31 103 PHE A O 1
ATOM 873 N N . LEU A 1 104 ? 13.742 0.181 -9.616 1.00 97.19 104 LEU A N 1
ATOM 874 C CA . LEU A 1 104 ? 13.084 -1.107 -9.384 1.00 97.19 104 LEU A CA 1
ATOM 875 C C . LEU A 1 104 ? 13.634 -1.782 -8.122 1.00 97.19 104 LEU A C 1
ATOM 877 O O . LEU A 1 104 ? 12.861 -2.348 -7.350 1.00 97.19 104 LEU A O 1
ATOM 881 N N . ASN A 1 105 ? 14.941 -1.674 -7.879 1.00 96.75 105 ASN A N 1
ATOM 882 C CA . ASN A 1 105 ? 15.568 -2.187 -6.664 1.00 96.75 105 ASN A CA 1
ATOM 883 C C . ASN A 1 105 ? 15.117 -1.415 -5.409 1.00 96.75 105 ASN A C 1
ATOM 885 O O . ASN A 1 105 ? 14.823 -2.046 -4.392 1.00 96.75 105 ASN A O 1
ATOM 889 N N . CYS A 1 106 ? 14.967 -0.087 -5.481 1.00 96.12 106 CYS A N 1
ATOM 890 C CA . CYS A 1 106 ? 14.365 0.718 -4.411 1.00 96.12 106 CYS A CA 1
ATOM 891 C C . CYS A 1 106 ? 12.920 0.284 -4.132 1.00 96.12 106 CYS A C 1
ATOM 893 O O . CYS A 1 106 ? 12.570 -0.004 -2.989 1.00 96.12 106 CYS A O 1
ATOM 895 N N . CYS A 1 107 ? 12.095 0.142 -5.175 1.00 96.94 107 CYS A N 1
ATOM 896 C CA . CYS A 1 107 ? 10.711 -0.323 -5.053 1.00 96.94 107 CYS A CA 1
ATOM 897 C C . CYS A 1 107 ? 10.635 -1.697 -4.384 1.00 96.94 107 CYS A C 1
ATOM 899 O O . CYS A 1 107 ? 9.847 -1.889 -3.458 1.00 96.94 107 CYS A O 1
ATOM 901 N N . LYS A 1 108 ? 11.480 -2.641 -4.816 1.00 97.44 108 LYS A N 1
ATOM 902 C CA . LYS A 1 108 ? 11.606 -3.957 -4.185 1.00 97.44 108 LYS A CA 1
ATOM 903 C C . LYS A 1 108 ? 11.903 -3.812 -2.694 1.00 97.44 108 LYS A C 1
ATOM 905 O O . LYS A 1 108 ? 11.146 -4.339 -1.884 1.00 97.44 108 LYS A O 1
ATOM 910 N N . LYS A 1 109 ? 12.945 -3.054 -2.332 1.00 95.88 109 LYS A N 1
ATOM 911 C CA . LYS A 1 109 ? 13.333 -2.812 -0.935 1.00 95.88 109 LYS A CA 1
ATOM 912 C C . LYS A 1 109 ? 12.160 -2.267 -0.117 1.00 95.88 109 LYS A C 1
ATOM 914 O O . LYS A 1 109 ? 11.863 -2.811 0.938 1.00 95.88 109 LYS A O 1
ATOM 919 N N . TYR A 1 110 ? 11.457 -1.245 -0.607 1.00 96.06 110 TYR A N 1
ATOM 920 C CA . TYR A 1 110 ? 10.319 -0.661 0.109 1.00 96.06 110 TYR A CA 1
ATOM 921 C C . TYR A 1 110 ? 9.204 -1.677 0.359 1.00 96.06 110 TYR A C 1
ATOM 923 O O . TYR A 1 110 ? 8.732 -1.811 1.486 1.00 96.06 110 TYR A O 1
ATOM 931 N N . LEU A 1 111 ? 8.791 -2.417 -0.673 1.00 96.06 111 LEU A N 1
ATOM 932 C CA . LEU A 1 111 ? 7.706 -3.392 -0.555 1.00 96.06 111 LEU A CA 1
ATOM 933 C C . LEU A 1 111 ? 8.086 -4.556 0.376 1.00 96.06 111 LEU A C 1
ATOM 935 O O . LEU A 1 111 ? 7.265 -4.989 1.186 1.00 96.06 111 LEU A O 1
ATOM 939 N N . GLU A 1 112 ? 9.325 -5.043 0.301 1.00 95.75 112 GLU A N 1
ATOM 940 C CA . GLU A 1 112 ? 9.814 -6.120 1.166 1.00 95.75 112 GLU A CA 1
ATOM 941 C C . GLU A 1 112 ? 9.906 -5.676 2.633 1.00 95.75 112 GLU A C 1
ATOM 943 O O . GLU A 1 112 ? 9.453 -6.414 3.512 1.00 95.75 112 GLU A O 1
ATOM 948 N N . THR A 1 113 ? 10.367 -4.449 2.905 1.00 95.00 113 THR A N 1
ATOM 949 C CA . THR A 1 113 ? 10.362 -3.884 4.264 1.00 95.00 113 THR A CA 1
ATOM 950 C C . THR A 1 113 ? 8.939 -3.753 4.812 1.00 95.00 113 THR A C 1
ATOM 952 O O . THR A 1 113 ? 8.677 -4.172 5.939 1.00 95.00 113 THR A O 1
ATOM 955 N N . ILE A 1 114 ? 7.979 -3.265 4.015 1.00 94.44 114 ILE A N 1
ATOM 956 C CA . ILE A 1 114 ? 6.570 -3.181 4.443 1.00 94.44 114 ILE A CA 1
ATOM 957 C C . ILE A 1 114 ? 6.034 -4.568 4.811 1.00 94.44 114 ILE A C 1
ATOM 959 O O . ILE A 1 114 ? 5.388 -4.718 5.849 1.00 94.44 114 ILE A O 1
ATOM 963 N N . SER A 1 115 ? 6.315 -5.598 4.005 1.00 94.50 115 SER A N 1
ATOM 964 C CA . SER A 1 115 ? 5.906 -6.969 4.333 1.00 94.50 115 SER A CA 1
ATOM 965 C C . SER A 1 115 ? 6.485 -7.442 5.669 1.00 94.50 115 SER A C 1
ATOM 967 O O . SER A 1 115 ? 5.777 -8.083 6.448 1.00 94.50 115 SER A O 1
ATOM 969 N N . GLN A 1 116 ? 7.769 -7.178 5.916 1.00 92.44 116 GLN A N 1
ATOM 970 C CA . GLN A 1 116 ? 8.473 -7.632 7.118 1.00 92.44 116 GLN A CA 1
ATOM 971 C C . GLN A 1 116 ? 8.036 -6.888 8.381 1.00 92.44 116 GLN A C 1
ATOM 973 O O . GLN A 1 116 ? 8.076 -7.465 9.462 1.00 92.44 116 GLN A O 1
ATOM 978 N N . SER A 1 117 ? 7.571 -5.647 8.259 1.00 91.38 117 SER A N 1
ATOM 979 C CA . SER A 1 117 ? 7.208 -4.824 9.415 1.00 91.38 117 SER A CA 1
ATOM 980 C C . SER A 1 117 ? 5.707 -4.790 9.710 1.00 91.38 117 SER A C 1
ATOM 982 O O . SER A 1 117 ? 5.304 -4.609 10.859 1.00 91.38 117 SER A O 1
ATOM 984 N N . ALA A 1 118 ? 4.846 -4.968 8.703 1.00 89.00 118 ALA A N 1
ATOM 985 C CA . ALA A 1 118 ? 3.399 -4.806 8.870 1.00 89.00 118 ALA A CA 1
ATOM 986 C C . ALA A 1 118 ? 2.639 -6.110 9.191 1.00 89.00 118 ALA A C 1
ATOM 988 O O . ALA A 1 118 ? 1.454 -6.045 9.533 1.00 89.00 118 ALA A O 1
ATOM 989 N N . TYR A 1 119 ? 3.282 -7.286 9.137 1.00 81.56 119 TYR A N 1
ATOM 990 C CA . TYR A 1 119 ? 2.604 -8.585 9.309 1.00 81.56 119 TYR A CA 1
ATOM 991 C C . TYR A 1 119 ? 1.933 -8.772 10.681 1.00 81.56 119 TYR A C 1
ATOM 993 O O . TYR A 1 119 ? 0.970 -9.528 10.795 1.00 81.56 119 TYR A O 1
ATOM 1001 N N . ALA A 1 120 ? 2.419 -8.083 11.720 1.00 82.06 120 ALA A N 1
ATOM 1002 C CA . ALA A 1 120 ? 1.834 -8.139 13.060 1.00 82.06 120 ALA A CA 1
ATOM 1003 C C . ALA A 1 120 ? 0.458 -7.451 13.140 1.00 82.06 120 ALA A C 1
ATOM 1005 O O . ALA A 1 120 ? -0.325 -7.731 14.044 1.00 82.06 120 ALA A O 1
ATOM 1006 N N . ARG A 1 121 ? 0.164 -6.541 12.202 1.00 84.69 121 ARG A N 1
ATOM 1007 C CA . ARG A 1 121 ? -1.073 -5.741 12.173 1.00 84.69 121 ARG A CA 1
ATOM 1008 C C . ARG A 1 121 ? -1.979 -6.107 10.999 1.00 84.69 121 ARG A C 1
ATOM 1010 O O . ARG A 1 121 ? -3.192 -5.957 11.093 1.00 84.69 121 ARG A O 1
ATOM 1017 N N . ILE A 1 122 ? -1.402 -6.601 9.903 1.00 87.88 122 ILE A N 1
ATOM 1018 C CA . ILE A 1 122 ? -2.117 -6.948 8.673 1.00 87.88 122 ILE A CA 1
ATOM 1019 C C . ILE A 1 122 ? -1.866 -8.427 8.352 1.00 87.88 122 ILE A C 1
ATOM 1021 O O . ILE A 1 122 ? -0.707 -8.840 8.307 1.00 87.88 122 ILE A O 1
ATOM 1025 N N . PRO A 1 123 ? -2.908 -9.236 8.064 1.00 89.62 123 PRO A N 1
ATOM 1026 C CA . PRO A 1 123 ? -2.728 -10.643 7.721 1.00 89.62 123 PRO A CA 1
ATOM 1027 C C . PRO A 1 123 ? -1.717 -10.847 6.584 1.00 89.62 123 PRO A C 1
ATOM 1029 O O . PRO A 1 123 ? -1.918 -10.362 5.468 1.00 89.62 123 PRO A O 1
ATOM 1032 N N . TYR A 1 124 ? -0.663 -11.622 6.854 1.00 91.94 124 TYR A N 1
ATOM 1033 C CA . TYR A 1 124 ? 0.504 -11.790 5.977 1.00 91.94 124 TYR A CA 1
ATOM 1034 C C . TYR A 1 124 ? 0.149 -12.162 4.527 1.00 91.94 124 TYR A C 1
ATOM 1036 O O . TYR A 1 124 ? 0.682 -11.588 3.579 1.00 91.94 124 TYR A O 1
ATOM 1044 N N . GLN A 1 125 ? -0.796 -13.087 4.338 1.00 92.94 125 GLN A N 1
ATOM 1045 C CA . GLN A 1 125 ? -1.239 -13.528 3.009 1.00 92.94 125 GLN A CA 1
ATOM 1046 C C . GLN A 1 125 ? -1.979 -12.433 2.230 1.00 92.94 125 GLN A C 1
ATOM 1048 O O . GLN A 1 125 ? -1.863 -12.351 1.009 1.00 92.94 125 GLN A O 1
ATOM 1053 N N . VAL A 1 126 ? -2.754 -11.594 2.920 1.00 91.94 126 VAL A N 1
ATOM 1054 C CA . VAL A 1 126 ? -3.497 -10.495 2.289 1.00 91.94 126 VAL A CA 1
ATOM 1055 C C . VAL A 1 126 ? -2.534 -9.375 1.917 1.00 91.94 126 VAL A C 1
ATOM 1057 O O . VAL A 1 126 ? -2.540 -8.925 0.772 1.00 91.94 126 VAL A O 1
ATOM 1060 N N . LEU A 1 127 ? -1.665 -8.988 2.854 1.00 94.00 127 LEU A N 1
ATOM 1061 C CA . LEU A 1 127 ? -0.652 -7.959 2.646 1.00 94.00 127 LEU A CA 1
ATOM 1062 C C . LEU A 1 127 ? 0.218 -8.278 1.427 1.00 94.00 127 LEU A C 1
ATOM 1064 O O . LEU A 1 127 ? 0.311 -7.476 0.501 1.00 94.00 127 LEU A O 1
ATOM 1068 N N . ASN A 1 128 ? 0.791 -9.480 1.377 1.00 96.94 128 ASN A N 1
ATOM 1069 C CA . ASN A 1 128 ? 1.715 -9.840 0.308 1.00 96.94 128 ASN A CA 1
ATOM 1070 C C . ASN A 1 128 ? 1.058 -9.993 -1.064 1.00 96.94 128 ASN A C 1
ATOM 1072 O O . ASN A 1 128 ? 1.699 -9.714 -2.074 1.00 96.94 128 ASN A O 1
ATOM 1076 N N . LYS A 1 129 ? -0.232 -10.348 -1.134 1.00 96.12 129 LYS A N 1
ATOM 1077 C CA . LYS A 1 129 ? -0.984 -10.292 -2.398 1.00 96.12 129 LYS A CA 1
ATOM 1078 C C . LYS A 1 129 ? -1.120 -8.858 -2.911 1.00 96.12 129 LYS A C 1
ATOM 1080 O O . LYS A 1 129 ? -0.975 -8.626 -4.109 1.00 96.12 129 LYS A O 1
ATOM 1085 N N . VAL A 1 130 ? -1.376 -7.896 -2.021 1.00 94.88 130 VAL A N 1
ATOM 1086 C CA . VAL A 1 130 ? -1.447 -6.472 -2.388 1.00 94.88 130 VAL A CA 1
ATOM 1087 C C . VAL A 1 130 ? -0.075 -5.962 -2.830 1.00 94.88 130 VAL A C 1
ATOM 1089 O O . VAL A 1 130 ? 0.033 -5.381 -3.908 1.00 94.88 130 VAL A O 1
ATOM 1092 N N . LEU A 1 131 ? 0.983 -6.239 -2.067 1.00 96.56 131 LEU A N 1
ATOM 1093 C CA . LEU A 1 131 ? 2.348 -5.829 -2.417 1.00 96.56 131 LEU A CA 1
ATOM 1094 C C . LEU A 1 131 ? 2.820 -6.459 -3.738 1.00 96.56 131 LEU A C 1
ATOM 1096 O O . LEU A 1 131 ? 3.421 -5.775 -4.563 1.00 96.56 131 LEU A O 1
ATOM 1100 N N . ALA A 1 132 ? 2.470 -7.721 -4.005 1.00 97.69 132 ALA A N 1
ATOM 1101 C CA . ALA A 1 132 ? 2.772 -8.379 -5.275 1.00 97.69 132 ALA A CA 1
ATOM 1102 C C . ALA A 1 132 ? 2.059 -7.736 -6.478 1.00 97.69 132 ALA A C 1
ATOM 1104 O O . ALA A 1 132 ? 2.628 -7.711 -7.572 1.00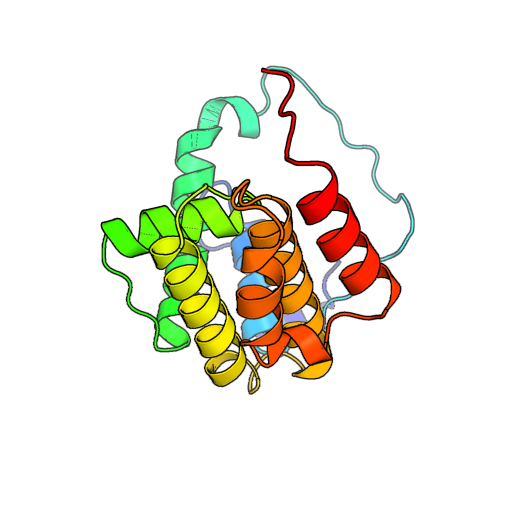 97.69 132 ALA A O 1
ATOM 1105 N N . ASN A 1 133 ? 0.855 -7.172 -6.301 1.00 96.38 133 ASN A N 1
ATOM 1106 C CA . ASN A 1 133 ? 0.194 -6.388 -7.352 1.00 96.38 133 ASN A CA 1
ATOM 1107 C C . ASN A 1 133 ? 1.003 -5.132 -7.697 1.00 96.38 133 ASN A C 1
ATOM 1109 O O . ASN A 1 133 ? 1.217 -4.853 -8.879 1.00 96.38 133 ASN A O 1
ATOM 1113 N N . TYR A 1 134 ? 1.464 -4.395 -6.680 1.00 96.69 134 TYR A N 1
ATOM 1114 C CA . TYR A 1 134 ? 2.312 -3.217 -6.874 1.00 96.69 134 TYR A CA 1
ATOM 1115 C C . TYR A 1 134 ? 3.629 -3.591 -7.550 1.00 96.69 134 TYR A C 1
ATOM 1117 O O . TYR A 1 134 ? 3.964 -3.004 -8.578 1.00 96.69 134 TYR A O 1
ATOM 1125 N N . TRP A 1 135 ? 4.309 -4.627 -7.049 1.00 97.81 135 TRP A N 1
ATOM 1126 C CA . TRP A 1 135 ? 5.563 -5.113 -7.620 1.00 97.81 135 TRP A CA 1
ATOM 1127 C C . TRP A 1 135 ? 5.412 -5.507 -9.094 1.00 97.81 135 TRP A C 1
ATOM 1129 O O . TRP A 1 135 ? 6.136 -5.023 -9.962 1.00 97.81 135 TRP A O 1
ATOM 1139 N N . SER A 1 136 ? 4.387 -6.301 -9.407 1.00 96.56 136 SER A N 1
ATOM 1140 C CA . SER A 1 136 ? 4.086 -6.718 -10.779 1.00 96.56 136 SER A CA 1
ATOM 1141 C C . SER A 1 136 ? 3.753 -5.536 -11.688 1.00 96.56 136 SER A C 1
ATOM 1143 O O . SER A 1 136 ? 4.160 -5.507 -12.852 1.00 96.56 136 SER A O 1
ATOM 1145 N N . SER A 1 137 ? 3.006 -4.551 -11.183 1.00 95.19 137 SER A N 1
ATOM 1146 C CA . SER A 1 137 ? 2.678 -3.338 -11.935 1.00 95.19 137 SER A CA 1
ATOM 1147 C C . SER A 1 137 ? 3.939 -2.536 -12.256 1.00 95.19 137 SER A C 1
ATOM 1149 O O . SER A 1 137 ? 4.166 -2.190 -13.412 1.00 95.19 137 SER A O 1
ATOM 1151 N N . VAL A 1 138 ? 4.797 -2.304 -11.265 1.00 96.12 138 VAL A N 1
ATOM 1152 C CA . VAL A 1 138 ? 6.042 -1.542 -11.412 1.00 96.12 138 VAL A CA 1
ATOM 1153 C C . VAL A 1 138 ? 7.000 -2.215 -12.389 1.00 96.12 138 VAL A C 1
ATOM 1155 O O . VAL A 1 138 ? 7.443 -1.562 -13.334 1.00 96.12 138 VAL A O 1
ATOM 1158 N N . CYS A 1 139 ? 7.234 -3.523 -12.247 1.00 96.31 139 CYS A N 1
ATOM 1159 C CA . CYS A 1 139 ? 8.067 -4.287 -13.174 1.00 96.31 139 CYS A CA 1
ATOM 1160 C C . CYS A 1 139 ? 7.491 -4.280 -14.593 1.00 96.31 139 CYS A C 1
ATOM 1162 O O . CYS A 1 139 ? 8.172 -3.899 -15.535 1.00 96.31 139 CYS A O 1
ATOM 1164 N N . SER A 1 140 ? 6.217 -4.648 -14.765 1.00 94.75 140 SER A N 1
ATOM 1165 C CA . SER A 1 140 ? 5.612 -4.748 -16.104 1.00 94.75 140 SER A CA 1
ATOM 1166 C C . SER A 1 140 ? 5.478 -3.408 -16.828 1.00 94.75 140 SER A C 1
ATOM 1168 O O . SER A 1 140 ? 5.303 -3.383 -18.045 1.00 94.75 140 SER A O 1
ATOM 1170 N N . ASN A 1 141 ? 5.541 -2.297 -16.090 1.00 93.94 141 ASN A N 1
ATOM 1171 C CA . ASN A 1 141 ? 5.472 -0.949 -16.633 1.00 93.94 141 ASN A CA 1
ATOM 1172 C C . ASN A 1 141 ? 6.840 -0.237 -16.697 1.00 93.94 141 ASN A C 1
ATOM 1174 O O . ASN A 1 141 ? 6.861 0.964 -16.954 1.00 93.94 141 ASN A O 1
ATOM 1178 N N . SER A 1 142 ? 7.958 -0.942 -16.468 1.00 94.06 142 SER A N 1
ATOM 1179 C CA . SER A 1 142 ? 9.302 -0.341 -16.435 1.00 94.06 142 SER A CA 1
ATOM 1180 C C . SER A 1 142 ? 9.770 0.162 -17.801 1.00 94.06 142 SER A C 1
ATOM 1182 O O . SER A 1 142 ? 10.455 1.171 -17.874 1.00 94.06 142 SER A O 1
ATOM 1184 N N . GLY A 1 143 ? 9.408 -0.525 -18.888 1.00 91.62 143 GLY A N 1
ATOM 1185 C CA . GLY A 1 143 ? 9.952 -0.245 -20.222 1.00 91.62 143 GLY A CA 1
ATOM 1186 C C . GLY A 1 143 ? 11.378 -0.769 -20.445 1.00 91.62 143 GLY A C 1
ATOM 1187 O O . GLY A 1 143 ? 11.941 -0.520 -21.502 1.00 91.62 143 GLY A O 1
ATOM 1188 N N . LEU A 1 144 ? 11.943 -1.524 -19.495 1.00 92.94 144 LEU A N 1
ATOM 1189 C CA . LEU A 1 144 ? 13.295 -2.104 -19.575 1.00 92.94 144 LEU A CA 1
ATOM 1190 C C . LEU A 1 144 ? 13.340 -3.472 -20.289 1.00 92.94 144 LEU A C 1
ATOM 1192 O O . LEU A 1 144 ? 14.383 -4.110 -20.348 1.00 92.94 144 LEU A O 1
ATOM 1196 N N . GLY A 1 145 ? 12.207 -3.954 -20.806 1.00 93.31 145 GLY A N 1
ATOM 1197 C CA . GLY A 1 145 ? 12.136 -5.223 -21.535 1.00 93.31 145 GLY A CA 1
ATOM 1198 C C . GLY A 1 145 ? 12.323 -6.466 -20.656 1.00 93.31 145 GLY A C 1
ATOM 1199 O O . GLY A 1 145 ? 12.134 -6.433 -19.435 1.00 93.31 145 GLY A O 1
ATOM 1200 N N . MET A 1 146 ? 12.651 -7.588 -21.301 1.00 94.12 146 MET A N 1
ATOM 1201 C CA . MET A 1 146 ? 12.624 -8.925 -20.693 1.00 94.12 146 MET A CA 1
ATOM 1202 C C . MET A 1 146 ? 13.620 -9.141 -19.552 1.00 94.12 146 MET A C 1
ATOM 1204 O O . MET A 1 146 ? 13.326 -9.942 -18.664 1.00 94.12 146 MET A O 1
ATOM 1208 N N . ASP A 1 147 ? 14.710 -8.378 -19.483 1.00 91.62 147 ASP A N 1
ATOM 1209 C CA . ASP A 1 147 ? 15.658 -8.443 -18.359 1.00 91.62 147 ASP A CA 1
ATOM 1210 C C . ASP A 1 147 ? 14.981 -8.099 -17.021 1.00 91.62 147 ASP A C 1
ATOM 1212 O O . ASP A 1 147 ? 15.319 -8.643 -15.965 1.00 91.62 147 ASP A O 1
ATOM 1216 N N . THR A 1 148 ? 13.911 -7.294 -17.068 1.00 96.06 148 THR A N 1
ATOM 1217 C CA . THR A 1 148 ? 13.073 -6.988 -15.898 1.00 96.06 148 THR A CA 1
ATOM 1218 C C . THR A 1 148 ? 12.426 -8.236 -15.298 1.00 96.06 148 THR A C 1
ATOM 1220 O O . THR A 1 148 ? 12.100 -8.244 -14.113 1.00 96.06 148 THR A O 1
ATOM 1223 N N . TYR A 1 149 ? 12.220 -9.305 -16.072 1.00 96.38 149 TYR A N 1
ATOM 1224 C CA . TYR A 1 149 ? 11.599 -10.524 -15.558 1.00 96.38 149 TYR A CA 1
ATOM 1225 C C . TYR A 1 149 ? 12.498 -11.233 -14.535 1.00 96.38 149 TYR A C 1
ATOM 1227 O O . TYR A 1 149 ? 11.994 -11.799 -13.563 1.00 96.38 149 TYR A O 1
ATOM 1235 N N . SER A 1 150 ? 13.823 -11.147 -14.694 1.00 96.06 150 SER A N 1
ATOM 1236 C CA . SER A 1 150 ? 14.775 -11.616 -13.679 1.00 96.06 150 SER A CA 1
ATOM 1237 C C . SER A 1 150 ? 14.651 -10.792 -12.393 1.00 96.06 150 SER A C 1
ATOM 1239 O O . SER A 1 150 ? 14.474 -11.351 -11.309 1.00 96.06 150 SER A O 1
ATOM 1241 N N . ILE A 1 151 ? 14.606 -9.458 -12.518 1.00 97.00 151 ILE A N 1
ATOM 1242 C CA . ILE A 1 151 ? 14.407 -8.543 -11.382 1.00 97.00 151 ILE A CA 1
ATOM 1243 C C . ILE A 1 151 ? 13.098 -8.871 -10.661 1.00 97.00 151 ILE A C 1
ATOM 1245 O O . ILE A 1 151 ? 13.100 -9.042 -9.442 1.00 97.00 151 ILE A O 1
ATOM 1249 N N . PHE A 1 152 ? 12.000 -9.034 -11.403 1.00 97.75 152 PHE A N 1
ATOM 1250 C CA . PHE A 1 152 ? 10.693 -9.403 -10.865 1.00 97.75 152 PHE A CA 1
ATOM 1251 C C . PHE A 1 152 ? 10.765 -10.671 -10.003 1.00 97.75 152 PHE A C 1
ATOM 1253 O O . PHE A 1 152 ? 10.300 -10.657 -8.863 1.00 97.75 152 PHE A O 1
ATOM 1260 N N . ASN A 1 153 ? 11.387 -11.739 -10.515 1.00 97.25 153 ASN A N 1
ATOM 1261 C CA . ASN A 1 153 ? 11.519 -13.011 -9.797 1.00 97.25 153 ASN A CA 1
ATOM 1262 C C . ASN A 1 153 ? 12.551 -12.977 -8.659 1.00 97.25 153 ASN A C 1
ATOM 1264 O O . ASN A 1 153 ? 12.528 -13.858 -7.806 1.00 97.25 153 ASN A O 1
ATOM 1268 N N . SER A 1 154 ? 13.423 -11.966 -8.605 1.00 97.00 154 SER A N 1
ATOM 1269 C CA . SER A 1 154 ? 14.392 -11.812 -7.513 1.00 97.00 154 SER A CA 1
ATOM 1270 C C . SER A 1 154 ? 13.749 -11.435 -6.172 1.00 97.00 154 SER A C 1
ATOM 1272 O O . SER A 1 154 ? 14.412 -11.515 -5.137 1.00 97.00 154 SER A O 1
ATOM 1274 N N . SER A 1 155 ? 12.500 -10.956 -6.174 1.00 97.88 155 SER A N 1
ATOM 1275 C CA 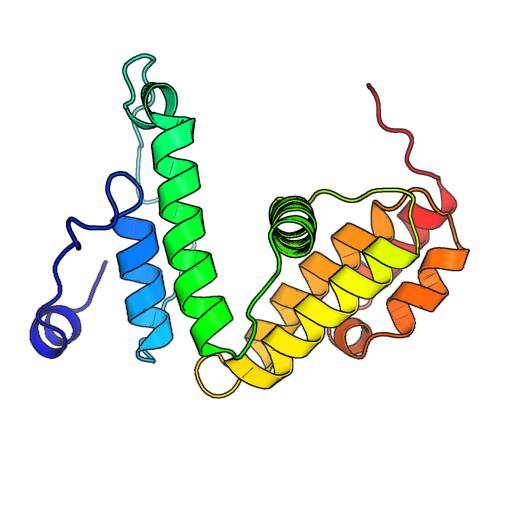. SER A 1 155 ? 11.752 -10.652 -4.953 1.00 97.88 155 SER A CA 1
ATOM 1276 C C . SER A 1 155 ? 10.915 -11.844 -4.519 1.00 97.88 155 SER A C 1
ATOM 1278 O O . SER A 1 155 ? 10.221 -12.453 -5.337 1.00 97.88 155 SER A O 1
ATOM 1280 N N . PHE A 1 156 ? 10.873 -12.110 -3.210 1.00 97.62 156 PHE A N 1
ATOM 1281 C CA . PHE A 1 156 ? 9.980 -13.137 -2.669 1.00 97.62 156 PHE A CA 1
ATOM 1282 C C . PHE A 1 156 ? 8.503 -12.810 -2.955 1.00 97.62 156 PHE A C 1
ATOM 1284 O O . PHE A 1 156 ? 7.673 -13.714 -3.022 1.00 97.62 156 PHE A O 1
ATOM 1291 N N . LEU A 1 157 ? 8.158 -11.539 -3.208 1.00 97.69 157 LEU A N 1
ATOM 1292 C CA . LEU A 1 157 ? 6.806 -11.118 -3.587 1.00 97.69 157 LEU A CA 1
ATOM 1293 C C . LEU A 1 157 ? 6.305 -11.804 -4.868 1.00 97.69 157 LEU A C 1
ATOM 1295 O O . LEU A 1 157 ? 5.099 -12.003 -5.027 1.00 97.69 157 LEU A O 1
ATOM 1299 N N . ALA A 1 158 ? 7.205 -12.248 -5.753 1.00 97.19 158 ALA A N 1
ATOM 1300 C CA . ALA A 1 158 ? 6.843 -13.002 -6.951 1.00 97.19 158 ALA A CA 1
ATOM 1301 C C . ALA A 1 158 ? 6.168 -14.352 -6.641 1.00 97.19 158 ALA A C 1
ATOM 1303 O O . ALA A 1 158 ? 5.439 -14.876 -7.486 1.00 97.19 158 ALA A O 1
ATOM 1304 N N . GLN A 1 159 ? 6.350 -14.921 -5.444 1.00 96.69 159 GLN A N 1
ATOM 1305 C CA . GLN A 1 159 ? 5.653 -16.147 -5.034 1.00 96.69 159 GLN A CA 1
ATOM 1306 C C . GLN A 1 159 ? 4.159 -15.907 -4.758 1.00 96.69 159 GLN A C 1
ATOM 1308 O O . GLN A 1 159 ? 3.348 -16.820 -4.891 1.00 96.69 159 GLN A O 1
ATOM 1313 N N . PHE A 1 160 ? 3.782 -14.667 -4.427 1.00 97.19 160 PHE A N 1
ATOM 1314 C CA . PHE A 1 160 ? 2.390 -14.264 -4.212 1.00 97.19 160 PHE A CA 1
ATOM 1315 C C . PHE A 1 160 ? 1.697 -13.826 -5.509 1.00 97.19 160 PHE A C 1
ATOM 1317 O O . PHE A 1 160 ? 0.477 -13.647 -5.535 1.00 97.19 160 PHE A O 1
ATOM 1324 N N . ALA A 1 161 ? 2.451 -13.697 -6.604 1.00 95.00 161 ALA A N 1
ATOM 1325 C CA . ALA A 1 161 ? 1.907 -13.498 -7.936 1.00 95.00 161 ALA A CA 1
ATOM 1326 C C . ALA A 1 161 ? 1.424 -14.838 -8.517 1.00 95.00 161 ALA A C 1
ATOM 1328 O O . ALA A 1 161 ? 2.217 -15.715 -8.861 1.00 95.00 161 ALA A O 1
ATOM 1329 N N . GLY A 1 162 ? 0.107 -14.997 -8.666 1.00 93.56 162 GLY A N 1
ATOM 1330 C CA . GLY A 1 162 ? -0.469 -16.163 -9.344 1.00 93.56 162 GLY A CA 1
ATOM 1331 C C . GLY A 1 162 ? -0.095 -16.230 -10.834 1.00 93.56 162 GLY A C 1
ATOM 1332 O O . GLY A 1 162 ? 0.327 -15.236 -11.429 1.00 93.56 162 GLY A O 1
ATOM 1333 N N . LEU A 1 163 ? -0.317 -17.386 -11.471 1.00 95.00 163 LEU A N 1
ATOM 1334 C CA . LEU A 1 163 ? 0.063 -17.642 -12.871 1.00 95.00 163 LEU A CA 1
ATOM 1335 C C . LEU A 1 163 ? -0.413 -16.546 -13.841 1.00 95.00 163 LEU A C 1
ATOM 1337 O O . LEU A 1 163 ? 0.379 -16.024 -14.622 1.00 95.00 163 LEU A O 1
ATOM 1341 N N . LYS A 1 164 ? -1.682 -16.126 -13.735 1.00 95.44 164 LYS A N 1
ATOM 1342 C CA . LYS A 1 164 ? -2.266 -15.053 -14.563 1.00 95.44 164 LYS A CA 1
ATOM 1343 C C . LYS A 1 164 ? -1.460 -13.751 -14.492 1.00 95.44 164 LYS A C 1
ATOM 1345 O O . LYS A 1 164 ? -1.299 -13.062 -15.496 1.00 95.44 164 LYS A O 1
ATOM 1350 N N . MET A 1 165 ? -0.960 -13.405 -13.308 1.00 95.44 165 MET A N 1
ATOM 1351 C CA . MET A 1 165 ? -0.175 -12.192 -13.090 1.00 95.44 165 MET A CA 1
ATOM 1352 C C . MET A 1 165 ? 1.218 -12.318 -13.698 1.00 95.44 165 MET A C 1
ATOM 1354 O O . MET A 1 165 ? 1.636 -11.417 -14.418 1.00 95.44 165 MET A O 1
ATOM 1358 N N . LYS A 1 166 ? 1.897 -13.451 -13.481 1.00 96.00 166 LYS A N 1
ATOM 1359 C CA . LYS A 1 166 ? 3.222 -13.717 -14.059 1.00 96.00 166 LYS A CA 1
ATOM 1360 C C . LYS A 1 166 ? 3.195 -13.674 -15.587 1.00 96.00 166 LYS A C 1
ATOM 1362 O O . LYS A 1 166 ? 4.010 -12.984 -16.191 1.00 96.00 166 LYS A O 1
ATOM 1367 N N . VAL A 1 167 ? 2.195 -14.313 -16.200 1.00 94.94 167 VAL A N 1
ATOM 1368 C CA . VAL A 1 167 ? 1.977 -14.266 -17.656 1.00 94.94 167 VAL A CA 1
ATOM 1369 C C . VAL A 1 167 ? 1.730 -12.832 -18.129 1.00 94.94 167 VAL A C 1
ATOM 1371 O O . VAL A 1 167 ? 2.319 -12.409 -19.119 1.00 94.94 167 VAL A O 1
ATOM 1374 N N . LYS A 1 168 ? 0.920 -12.046 -17.404 1.00 94.12 168 LYS A N 1
ATOM 1375 C CA . LYS A 1 168 ? 0.678 -10.631 -17.734 1.00 94.12 168 LYS A CA 1
ATOM 1376 C C . LYS A 1 168 ? 1.957 -9.791 -17.675 1.00 94.12 168 LYS A C 1
ATOM 1378 O O . LYS A 1 168 ? 2.151 -8.948 -18.547 1.00 94.12 168 LYS A O 1
ATOM 1383 N N . VAL A 1 169 ? 2.801 -9.995 -16.660 1.00 95.00 169 VAL A N 1
ATOM 1384 C CA . VAL A 1 169 ? 4.097 -9.308 -16.541 1.00 95.00 169 VAL A CA 1
ATOM 1385 C C . VAL A 1 169 ? 4.973 -9.665 -17.736 1.00 95.00 169 VAL A C 1
ATOM 1387 O O . VAL A 1 169 ? 5.381 -8.769 -18.466 1.00 95.00 169 VAL A O 1
ATOM 1390 N N . MET A 1 170 ? 5.185 -10.958 -17.983 1.00 95.56 170 MET A N 1
ATOM 1391 C CA . MET A 1 170 ? 6.000 -11.451 -19.094 1.00 95.56 170 MET A CA 1
ATOM 1392 C C . MET A 1 170 ? 5.520 -10.904 -20.445 1.00 95.56 170 MET A C 1
ATOM 1394 O O . MET A 1 170 ? 6.310 -10.347 -21.198 1.00 95.56 170 MET A O 1
ATOM 1398 N N . PHE A 1 171 ? 4.215 -10.976 -20.727 1.00 94.25 171 PHE A N 1
ATOM 1399 C CA . PHE A 1 171 ? 3.645 -10.466 -21.974 1.00 94.25 171 PHE A CA 1
ATOM 1400 C C . PHE A 1 171 ? 3.903 -8.970 -22.161 1.00 94.25 171 PHE A C 1
ATOM 1402 O O . PHE A 1 171 ? 4.351 -8.556 -23.226 1.00 94.25 171 PHE A O 1
ATOM 1409 N N . LYS A 1 172 ? 3.690 -8.160 -21.115 1.00 93.56 172 LYS A N 1
ATOM 1410 C CA . LYS A 1 172 ? 3.975 -6.719 -21.156 1.00 93.56 172 LYS A CA 1
ATOM 1411 C C . LYS A 1 172 ? 5.452 -6.403 -21.401 1.00 93.56 172 LYS A C 1
ATOM 1413 O O . LYS A 1 172 ? 5.751 -5.445 -22.106 1.00 93.56 172 LYS A O 1
ATOM 1418 N N . LEU A 1 173 ? 6.357 -7.192 -20.826 1.00 94.25 173 LEU A N 1
ATOM 1419 C CA . LEU A 1 173 ? 7.795 -7.019 -21.021 1.00 94.25 173 LEU A CA 1
ATOM 1420 C C 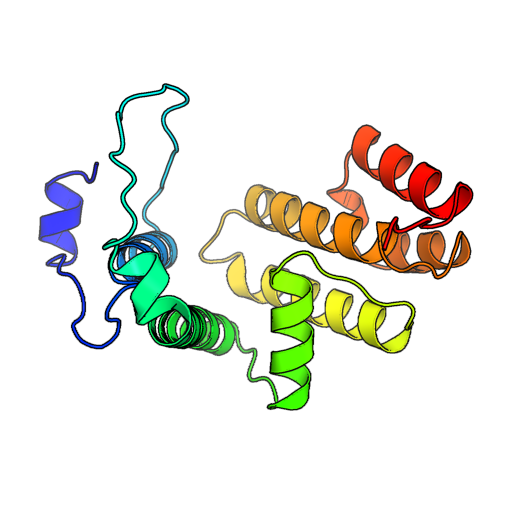. LEU A 1 173 ? 8.237 -7.406 -22.442 1.00 94.25 173 LEU A C 1
ATOM 1422 O O . LEU A 1 173 ? 9.128 -6.754 -22.978 1.00 94.25 173 LEU A O 1
ATOM 1426 N N . MET A 1 174 ? 7.589 -8.398 -23.069 1.00 91.38 174 MET A N 1
ATOM 1427 C CA . MET A 1 174 ? 7.867 -8.804 -24.456 1.00 91.38 174 MET A CA 1
ATOM 1428 C C . MET A 1 174 ? 7.396 -7.778 -25.491 1.00 91.38 174 MET A C 1
ATOM 1430 O O . MET A 1 174 ? 8.107 -7.508 -26.452 1.00 91.38 174 MET A O 1
ATOM 1434 N N . ILE A 1 175 ? 6.202 -7.205 -25.316 1.00 85.44 175 ILE A N 1
ATOM 1435 C CA . ILE A 1 175 ? 5.621 -6.282 -26.310 1.00 85.44 175 ILE A CA 1
ATOM 1436 C C . ILE A 1 175 ? 6.233 -4.874 -26.270 1.00 85.44 175 ILE A C 1
ATOM 1438 O O . ILE A 1 175 ? 6.005 -4.090 -27.191 1.00 85.44 175 ILE A O 1
ATOM 1442 N N . GLY A 1 176 ? 6.994 -4.551 -25.217 1.00 66.75 176 GLY A N 1
ATOM 1443 C CA . GLY A 1 176 ? 7.478 -3.202 -24.941 1.00 66.75 176 GLY A CA 1
ATOM 1444 C C . GLY A 1 176 ? 6.330 -2.252 -24.580 1.00 66.75 176 GLY A C 1
ATOM 1445 O O . GLY A 1 176 ? 5.230 -2.304 -25.131 1.00 66.75 176 GLY A O 1
ATOM 1446 N N . HIS A 1 177 ? 6.548 -1.348 -23.626 1.00 57.25 177 HIS A N 1
ATOM 1447 C CA . HIS A 1 177 ? 5.551 -0.318 -23.331 1.00 57.25 177 HIS A CA 1
ATOM 1448 C C . HIS A 1 177 ? 5.503 0.694 -24.480 1.00 57.25 177 HIS A C 1
ATOM 1450 O O . HIS A 1 177 ? 6.268 1.654 -24.499 1.00 57.25 177 HIS A O 1
ATOM 1456 N N . LYS A 1 178 ? 4.587 0.521 -25.438 1.00 46.62 178 LYS A N 1
ATOM 1457 C CA . LYS A 1 178 ? 4.096 1.654 -26.230 1.00 46.62 178 LYS A CA 1
ATOM 1458 C C . LYS A 1 178 ? 3.125 2.433 -25.344 1.00 46.62 178 LYS A C 1
ATOM 1460 O O . LYS A 1 178 ? 1.929 2.154 -25.336 1.00 46.62 178 LYS A O 1
ATOM 1465 N N . ARG A 1 179 ? 3.626 3.390 -24.558 1.00 47.12 179 ARG A N 1
ATOM 1466 C CA . ARG A 1 179 ? 2.750 4.443 -24.031 1.00 47.12 179 ARG A CA 1
ATOM 1467 C C . ARG A 1 179 ? 2.305 5.282 -25.227 1.00 47.12 179 ARG A C 1
ATOM 1469 O O . ARG A 1 179 ? 3.133 5.948 -25.840 1.00 47.12 179 ARG A O 1
ATOM 1476 N N . HIS A 1 180 ? 1.021 5.219 -25.574 1.00 33.72 180 HIS A N 1
ATOM 1477 C CA . HIS A 1 180 ? 0.392 6.343 -26.260 1.00 33.72 180 HIS A CA 1
ATOM 1478 C C . HIS A 1 180 ? 0.581 7.570 -25.358 1.00 33.72 180 HIS A C 1
ATOM 1480 O O . HIS A 1 180 ? 0.358 7.465 -24.147 1.00 33.72 180 HIS A O 1
ATOM 1486 N N . GLY A 1 181 ? 1.147 8.628 -25.946 1.00 34.38 181 GLY A N 1
ATOM 1487 C CA . GLY A 1 181 ? 1.502 9.879 -25.275 1.00 34.38 181 GLY A CA 1
ATOM 1488 C C . GLY A 1 181 ? 0.311 10.614 -24.689 1.00 34.38 181 GLY A C 1
ATOM 1489 O O . GLY A 1 181 ? -0.833 10.311 -25.094 1.00 34.38 181 GLY A O 1
#

Radius of gyration: 18.6 Å; chains: 1; bounding box: 44×41×49 Å

Foldseek 3Di:
DDDPVLCVVVVQDFDPLQPLCSVVLRVLVCLQVQHDDDDDPDDPDDDDDDPPDPCVVCVVSNVVSSLVSVCVVCVQLVDDADPVLSVLCVCLVVLHEEQDPVSLVSLLVSLVSCLVRCCVRDPNLVSLLVSLVSNLSHLLRHLNAPVSLVSSVVHPSVVSQDPVSNVSSNVSRHVGDPPPD

Sequence (181 aa):
MIRSAVVKKYNLRYSEDFPYAEDFELWTRLVMNGEKLANVPEFLLDYRVHQ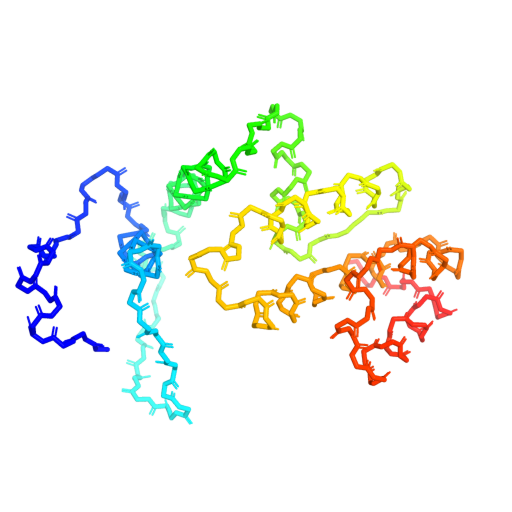GQITQQKYDLKESTRERVVEKYLSSFGMVLSKEEWAEFHWMSNGRSKANVEFLNCCKKYLETISQSAYARIPYQVLNKVLANYWSSVCSNSGLGMDTYSIFNSSFLAQFAGLKMKVKVMFKLMIGHKRHG

Secondary structure (DSSP, 8-state):
---HHHHHHTT----TTSTT-HHHHHHHHHHHTT------SS--------TT-HHHHTHHHHHHHHHHHHHHHHHHTT----HHHHHHHHHHHTT---S-HHHHHHHHHHHHHHHHHHTTTS-HHHHHHHHHHHHHHHHHTSS-TTHHHHHHHTSGGGGSS-HHHHHHHHHHHHH------